Protein AF-A0A0F9CTS2-F1 (afdb_monomer_lite)

Radius of gyration: 16.95 Å; chains: 1; bounding box: 37×28×54 Å

Secondary structure (DSSP, 8-state):
------S---TTHHHHHHHHHHHTT-----EEEEEEEETTEEEEEEEEE---SHHHHHHHH-S-GGG--EEETTEEEES-SHHHHHHHHTTT-HHHHTTT--HHHHHHHHHHHHHTT--SSS--

Sequence (124 aa):
MFYDNGTKGIYIRGRWISDKQLQMGQPAPHGRFVHLYLNGTYWGQHHLMERPNASFM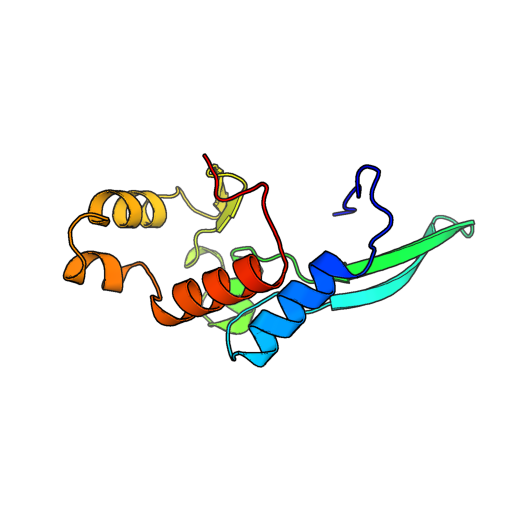ASYFGGEKEDYEALNAGTPINGDGAAWNAMVASLNDYETLQQYLDVVNYADFMLAQFYAGNNWDWLH

Foldseek 3Di:
DADDDPPDPDQCLVVVLQVQLVVLVHDGKDWDWDWDDDPNRTDGIHIGIDDPALVSCCVVVNDDSLVDWDDDPNHTPHDDCPLVVQLVVCPVPPVSNVVSDPVSSVVSSVVSCVVSPPDPPPPD

Structure (mmCIF, N/CA/C/O backbone):
data_AF-A0A0F9CTS2-F1
#
_entry.id   AF-A0A0F9CTS2-F1
#
loop_
_atom_site.group_PDB
_atom_site.id
_atom_site.type_symbol
_atom_site.label_atom_id
_atom_site.label_alt_id
_atom_site.label_comp_id
_atom_site.label_asym_id
_atom_site.label_entity_id
_atom_site.label_seq_id
_atom_site.pdbx_PDB_ins_code
_atom_site.Cartn_x
_atom_site.Cartn_y
_atom_site.Cartn_z
_atom_site.occupancy
_atom_site.B_iso_or_equiv
_atom_site.auth_seq_id
_atom_site.auth_comp_id
_atom_site.auth_asym_id
_atom_site.auth_atom_id
_atom_site.pdbx_PDB_model_num
ATOM 1 N N . MET A 1 1 ? -0.382 2.986 -14.245 1.00 38.53 1 MET A N 1
ATOM 2 C CA . MET A 1 1 ? 0.138 4.274 -13.738 1.00 38.53 1 MET A CA 1
ATOM 3 C C . MET A 1 1 ? 1.650 4.168 -13.769 1.00 38.53 1 MET A C 1
ATOM 5 O O . MET A 1 1 ? 2.165 3.237 -13.169 1.00 38.53 1 MET A O 1
ATOM 9 N N . PHE A 1 2 ? 2.333 5.015 -14.538 1.00 40.28 2 PHE A N 1
ATOM 10 C CA . PHE A 1 2 ? 3.797 5.047 -14.579 1.00 40.28 2 PHE A CA 1
ATOM 11 C C . PHE A 1 2 ? 4.272 5.980 -13.463 1.00 40.28 2 PHE A C 1
ATOM 13 O O . PHE A 1 2 ? 3.779 7.101 -13.366 1.00 40.28 2 PHE A O 1
ATOM 20 N N . TYR A 1 3 ? 5.132 5.485 -12.577 1.00 44.38 3 TYR A N 1
ATOM 21 C CA . TYR A 1 3 ? 5.661 6.241 -11.443 1.00 44.38 3 TYR A CA 1
ATOM 22 C C . TYR A 1 3 ? 6.961 6.923 -11.883 1.00 44.38 3 TYR A C 1
ATOM 24 O O . TYR A 1 3 ? 7.867 6.238 -12.360 1.00 44.38 3 TYR A O 1
ATOM 32 N N . ASP A 1 4 ? 7.046 8.249 -11.763 1.00 42.41 4 ASP A N 1
ATOM 33 C CA . ASP A 1 4 ? 8.289 8.993 -11.990 1.00 42.41 4 ASP A CA 1
ATOM 34 C C . ASP A 1 4 ? 9.128 8.971 -10.703 1.00 42.41 4 ASP A C 1
ATOM 36 O O . ASP A 1 4 ? 8.711 9.475 -9.658 1.00 42.41 4 ASP A O 1
ATOM 40 N N . ASN A 1 5 ? 10.296 8.330 -10.759 1.00 50.28 5 ASN A N 1
ATOM 41 C CA . ASN A 1 5 ? 11.233 8.249 -9.641 1.00 50.28 5 ASN A CA 1
ATOM 42 C C . ASN A 1 5 ? 12.198 9.437 -9.718 1.00 50.28 5 ASN A C 1
ATOM 44 O O . ASN A 1 5 ? 13.279 9.333 -10.301 1.00 50.28 5 ASN A O 1
ATOM 48 N N . GLY A 1 6 ? 11.823 10.558 -9.099 1.00 47.19 6 GLY A N 1
ATOM 49 C CA . GLY A 1 6 ? 12.692 11.726 -8.965 1.00 47.19 6 GLY A CA 1
ATOM 50 C C . GLY A 1 6 ? 14.098 11.360 -8.462 1.00 47.19 6 GLY A C 1
ATOM 51 O O . GLY A 1 6 ? 14.237 10.728 -7.419 1.00 47.19 6 GLY A O 1
ATOM 52 N N . THR A 1 7 ? 15.117 11.733 -9.249 1.00 45.84 7 THR A N 1
ATOM 53 C CA . THR A 1 7 ? 16.577 11.846 -8.977 1.00 45.84 7 THR A CA 1
ATOM 54 C C . THR A 1 7 ? 17.313 10.768 -8.158 1.00 45.84 7 THR A C 1
ATOM 56 O O . THR A 1 7 ? 18.518 10.891 -7.942 1.00 45.84 7 THR A O 1
ATOM 59 N N . LYS A 1 8 ? 16.677 9.671 -7.746 1.00 54.41 8 LYS A N 1
ATOM 60 C CA . LYS A 1 8 ? 17.292 8.595 -6.961 1.00 54.41 8 LYS A CA 1
ATOM 61 C C . LYS A 1 8 ? 17.053 7.270 -7.681 1.00 54.41 8 LYS A C 1
ATOM 63 O O . LYS A 1 8 ? 15.966 6.709 -7.617 1.00 54.41 8 LYS A O 1
ATOM 68 N N . GLY A 1 9 ? 18.080 6.781 -8.379 1.00 56.91 9 GLY A N 1
ATOM 69 C CA . GLY A 1 9 ? 18.058 5.594 -9.250 1.00 56.91 9 GLY A CA 1
ATOM 70 C C . GLY A 1 9 ? 17.888 4.247 -8.537 1.00 56.91 9 GLY A C 1
ATOM 71 O O . GLY A 1 9 ? 18.658 3.323 -8.778 1.00 56.91 9 GLY A O 1
ATOM 72 N N . ILE A 1 10 ? 16.904 4.118 -7.646 1.00 65.12 10 ILE A N 1
ATOM 73 C CA . ILE A 1 10 ? 16.658 2.902 -6.867 1.00 65.12 10 ILE A CA 1
ATOM 74 C C . ILE A 1 10 ? 15.326 2.289 -7.308 1.00 65.12 10 ILE A C 1
ATOM 76 O O . ILE A 1 10 ? 14.302 2.423 -6.643 1.00 65.12 10 ILE A O 1
ATOM 80 N N . TYR A 1 11 ? 15.355 1.572 -8.433 1.00 75.88 11 TYR A N 1
ATOM 81 C CA . TYR A 1 11 ? 14.192 0.920 -9.061 1.00 75.88 11 TYR A CA 1
ATOM 82 C C . TYR A 1 11 ? 13.554 -0.209 -8.229 1.00 75.88 11 TYR A C 1
ATOM 84 O O . TYR A 1 11 ? 12.519 -0.749 -8.608 1.00 75.88 11 TYR A O 1
ATOM 92 N N . ILE A 1 12 ? 14.167 -0.579 -7.102 1.00 86.75 12 ILE A N 1
ATOM 93 C CA . ILE A 1 12 ? 13.782 -1.737 -6.289 1.00 86.75 12 ILE A CA 1
ATOM 94 C C . ILE A 1 12 ? 13.014 -1.365 -5.015 1.00 86.75 12 ILE A C 1
ATOM 96 O O . ILE A 1 12 ? 12.333 -2.222 -4.467 1.00 86.75 12 ILE A O 1
ATOM 100 N N . ARG A 1 13 ? 13.078 -0.112 -4.536 1.00 85.50 13 ARG A N 1
ATOM 101 C CA . ARG A 1 13 ? 12.545 0.262 -3.206 1.00 85.50 13 ARG A CA 1
ATOM 102 C C . ARG A 1 13 ? 11.059 -0.047 -3.041 1.00 85.50 13 ARG A C 1
ATOM 104 O O . ARG A 1 13 ? 10.695 -0.729 -2.091 1.00 85.50 13 ARG A O 1
ATOM 111 N N . GLY A 1 14 ? 10.226 0.393 -3.986 1.00 85.44 14 GLY A N 1
ATOM 112 C CA . GLY A 1 14 ? 8.781 0.141 -3.925 1.00 85.44 14 GLY A CA 1
ATOM 113 C C . GLY A 1 14 ? 8.438 -1.353 -3.938 1.00 85.44 14 GLY A C 1
ATOM 114 O O . GLY A 1 14 ? 7.581 -1.803 -3.178 1.00 85.44 14 GLY A O 1
ATOM 115 N N . ARG A 1 15 ? 9.163 -2.144 -4.742 1.00 90.38 15 ARG A N 1
ATOM 116 C CA . ARG A 1 15 ? 8.994 -3.602 -4.781 1.00 90.38 15 ARG A CA 1
ATOM 117 C C . ARG A 1 15 ? 9.442 -4.259 -3.477 1.00 90.38 15 ARG A C 1
ATOM 119 O O . ARG A 1 15 ? 8.722 -5.096 -2.952 1.00 90.38 15 ARG A O 1
ATOM 126 N N . TRP A 1 16 ? 10.597 -3.857 -2.953 1.00 90.56 16 TRP A N 1
ATOM 127 C CA . TRP A 1 16 ? 11.162 -4.409 -1.725 1.00 90.56 16 TRP A CA 1
ATOM 128 C C . TRP A 1 16 ? 10.230 -4.202 -0.527 1.00 90.56 16 TRP A C 1
ATOM 130 O O . TRP A 1 16 ? 10.004 -5.149 0.216 1.00 90.56 16 TRP A O 1
ATOM 140 N N . ILE A 1 17 ? 9.644 -3.007 -0.367 1.00 91.12 17 ILE A N 1
ATOM 141 C CA . ILE A 1 17 ? 8.706 -2.728 0.736 1.00 91.12 17 ILE A CA 1
ATOM 142 C C . ILE A 1 17 ? 7.458 -3.611 0.615 1.00 91.12 17 ILE A C 1
ATOM 144 O O . ILE A 1 17 ? 7.080 -4.266 1.584 1.00 91.12 17 ILE A O 1
ATOM 148 N N . SER A 1 18 ? 6.872 -3.701 -0.586 1.00 92.75 18 SER A N 1
ATOM 149 C CA . SER A 1 18 ? 5.686 -4.540 -0.823 1.00 92.75 18 SER A CA 1
ATOM 150 C C . SER A 1 18 ? 5.976 -6.019 -0.531 1.00 92.75 18 SER A C 1
ATOM 152 O O . SER A 1 18 ? 5.202 -6.682 0.151 1.00 92.75 18 SER A O 1
ATOM 154 N N . ASP A 1 19 ? 7.134 -6.526 -0.970 1.00 94.62 19 ASP A N 1
ATOM 155 C CA . ASP A 1 19 ? 7.561 -7.905 -0.700 1.00 94.62 19 ASP A CA 1
ATOM 156 C C . ASP A 1 19 ? 7.779 -8.177 0.787 1.00 94.62 19 ASP A C 1
ATOM 158 O O . ASP A 1 19 ? 7.511 -9.280 1.258 1.00 94.62 19 ASP A O 1
ATOM 162 N N . LYS A 1 20 ? 8.263 -7.188 1.541 1.00 94.69 20 LYS A N 1
ATOM 163 C CA . LYS A 1 20 ? 8.434 -7.327 2.987 1.00 94.69 20 LYS A CA 1
ATOM 164 C C . LYS A 1 20 ? 7.100 -7.364 3.709 1.00 94.69 20 LYS A C 1
ATOM 166 O O . LYS A 1 20 ? 6.941 -8.205 4.585 1.00 94.69 20 LYS A O 1
ATOM 171 N N . GLN A 1 21 ? 6.141 -6.539 3.302 1.00 94.69 21 GLN A N 1
ATOM 172 C CA . GLN A 1 21 ? 4.791 -6.582 3.858 1.00 94.69 21 GLN A CA 1
ATOM 173 C C . GLN A 1 21 ? 4.108 -7.931 3.582 1.00 94.69 21 GLN A C 1
ATOM 175 O O . GLN A 1 21 ? 3.611 -8.558 4.515 1.00 94.69 21 GLN A O 1
ATOM 180 N N . LEU A 1 22 ? 4.239 -8.464 2.361 1.00 95.81 22 LEU A N 1
ATOM 181 C CA . LEU A 1 22 ? 3.792 -9.826 2.033 1.00 95.81 22 LEU A CA 1
ATOM 182 C C . LEU A 1 22 ? 4.491 -10.902 2.883 1.00 95.81 22 LEU A C 1
ATOM 184 O O . LEU A 1 22 ? 3.846 -11.833 3.357 1.00 95.81 22 LEU A O 1
ATOM 188 N N . GLN A 1 23 ? 5.805 -10.788 3.109 1.00 96.25 23 GLN A N 1
ATOM 189 C CA . GLN A 1 23 ? 6.568 -11.732 3.944 1.00 96.25 23 GLN A CA 1
ATOM 190 C C . GLN A 1 23 ? 6.166 -11.700 5.424 1.00 96.25 23 GLN A C 1
ATOM 192 O O . GLN A 1 23 ? 6.341 -12.706 6.108 1.00 96.25 23 GLN A O 1
ATOM 197 N N . MET A 1 24 ? 5.629 -10.579 5.909 1.00 95.94 24 MET A N 1
ATOM 198 C CA . MET A 1 24 ? 5.049 -10.465 7.253 1.00 95.94 24 MET A CA 1
ATOM 199 C C . MET A 1 24 ? 3.627 -11.050 7.330 1.00 95.94 24 MET A C 1
ATOM 201 O O . MET A 1 24 ? 3.043 -11.092 8.404 1.00 95.94 24 MET A O 1
ATOM 205 N N . GLY A 1 25 ? 3.078 -11.544 6.215 1.00 95.88 25 GLY A N 1
ATOM 206 C CA . GLY A 1 25 ? 1.721 -12.091 6.143 1.00 95.88 25 GLY A CA 1
ATOM 207 C C . GLY A 1 25 ? 0.640 -11.030 5.941 1.00 95.88 25 GLY A C 1
ATOM 208 O O . GLY A 1 25 ? -0.541 -11.352 6.025 1.00 95.88 25 GLY A O 1
ATOM 209 N N . GLN A 1 26 ? 1.035 -9.787 5.659 1.00 95.88 26 GLN A N 1
ATOM 210 C CA . GLN A 1 26 ? 0.124 -8.661 5.499 1.00 95.88 26 GLN A CA 1
ATOM 211 C C . GLN A 1 26 ? -0.261 -8.443 4.027 1.00 95.88 26 GLN A C 1
ATOM 213 O O . GLN A 1 26 ? 0.540 -8.720 3.126 1.00 95.88 26 GLN A O 1
ATOM 218 N N . PRO A 1 27 ? -1.468 -7.917 3.750 1.00 94.19 27 PRO A N 1
ATOM 219 C CA . PRO A 1 27 ? -1.892 -7.586 2.395 1.00 94.19 27 PRO A CA 1
ATOM 220 C C . PRO A 1 27 ? -1.011 -6.478 1.806 1.00 94.19 27 PRO A C 1
ATOM 222 O O . PRO A 1 27 ? -0.870 -5.400 2.380 1.00 94.19 27 PRO A O 1
ATOM 225 N N . ALA A 1 28 ? -0.449 -6.721 0.625 1.00 95.12 28 ALA A N 1
ATOM 226 C CA . ALA A 1 28 ? 0.285 -5.717 -0.135 1.00 95.12 28 ALA A CA 1
ATOM 227 C C . ALA A 1 28 ? 0.251 -6.025 -1.642 1.00 95.12 28 ALA A C 1
ATOM 229 O O . ALA A 1 28 ? -0.013 -7.163 -2.034 1.00 95.12 28 ALA A O 1
ATOM 230 N N . PRO A 1 29 ? 0.512 -5.030 -2.509 1.00 94.88 29 PRO A N 1
ATOM 231 C CA . PRO A 1 29 ? 0.499 -5.235 -3.951 1.00 94.88 29 PRO A CA 1
ATOM 232 C C . PRO A 1 29 ? 1.557 -6.232 -4.433 1.00 94.88 29 PRO A C 1
ATOM 234 O O . PRO A 1 29 ? 2.760 -6.075 -4.195 1.00 94.88 29 PRO A O 1
ATOM 237 N N . HIS A 1 30 ? 1.126 -7.197 -5.236 1.00 95.00 30 HIS A N 1
ATOM 238 C CA . HIS A 1 30 ? 2.021 -8.020 -6.029 1.00 95.00 30 HIS A CA 1
ATOM 239 C C . HIS A 1 30 ? 2.483 -7.263 -7.276 1.00 95.00 30 HIS A C 1
ATOM 241 O O . HIS A 1 30 ? 1.822 -6.368 -7.805 1.00 95.00 30 HIS A O 1
ATOM 247 N N . GLY A 1 31 ? 3.656 -7.634 -7.773 1.00 92.56 31 GLY A N 1
ATOM 248 C CA . GLY A 1 31 ? 4.282 -6.988 -8.907 1.00 92.56 31 GLY A CA 1
ATOM 249 C C . GLY A 1 31 ? 5.495 -7.751 -9.414 1.00 92.56 31 GLY A C 1
ATOM 250 O O . GLY A 1 31 ? 5.980 -8.699 -8.800 1.00 92.56 31 GLY A O 1
ATOM 251 N N . ARG A 1 32 ? 5.968 -7.358 -10.589 1.00 92.69 32 ARG A N 1
ATOM 252 C CA . ARG A 1 32 ? 7.143 -7.929 -11.245 1.00 92.69 32 ARG A CA 1
ATOM 253 C C . ARG A 1 32 ? 7.796 -6.897 -12.147 1.00 92.69 32 ARG A C 1
ATOM 255 O O . ARG A 1 32 ? 7.145 -5.969 -12.629 1.00 92.69 32 ARG A O 1
ATOM 262 N N . PHE A 1 33 ? 9.079 -7.084 -12.419 1.00 93.19 33 PHE A N 1
ATOM 263 C CA . PHE A 1 33 ? 9.767 -6.280 -13.418 1.00 93.19 33 PHE A CA 1
ATOM 264 C C . PHE A 1 33 ? 9.440 -6.763 -14.830 1.00 93.19 33 PHE A C 1
ATOM 266 O O . PHE A 1 33 ? 9.387 -7.965 -15.088 1.00 93.19 33 PHE A O 1
ATOM 273 N N . VAL A 1 34 ? 9.218 -5.817 -15.739 1.00 94.88 34 VAL A N 1
ATOM 274 C CA . VAL A 1 34 ? 8.891 -6.066 -17.148 1.00 94.88 34 VAL A CA 1
ATOM 275 C C . VAL A 1 34 ? 9.700 -5.142 -18.055 1.00 94.88 34 VAL A C 1
ATOM 277 O O . VAL A 1 34 ? 10.065 -4.042 -17.651 1.00 94.88 34 VAL A O 1
ATOM 280 N N . HIS A 1 35 ? 9.949 -5.565 -19.293 1.00 95.25 35 HIS A N 1
ATOM 281 C CA . HIS A 1 35 ? 10.498 -4.707 -20.345 1.00 95.25 35 HIS A CA 1
ATOM 282 C C . HIS A 1 35 ? 9.348 -4.088 -21.144 1.00 95.25 35 HIS A C 1
ATOM 284 O O . HIS A 1 35 ? 8.503 -4.815 -21.666 1.00 95.25 35 HIS A O 1
ATOM 290 N N . LEU A 1 36 ? 9.299 -2.756 -21.229 1.00 95.06 36 LEU A N 1
ATOM 291 C CA . LEU A 1 36 ? 8.239 -2.043 -21.941 1.00 95.06 36 LEU A CA 1
ATOM 292 C C . LEU A 1 36 ? 8.685 -1.687 -23.358 1.00 95.06 36 LEU A C 1
ATOM 294 O O . LEU A 1 36 ? 9.731 -1.070 -23.555 1.00 95.06 36 LEU A O 1
ATOM 298 N N . TYR A 1 37 ? 7.839 -2.017 -24.329 1.00 97.31 37 TYR A N 1
ATOM 299 C CA . TYR A 1 37 ? 7.945 -1.533 -25.697 1.00 97.31 37 TYR A CA 1
ATOM 300 C C . TYR A 1 37 ? 6.674 -0.759 -26.039 1.00 97.31 37 TYR A C 1
ATOM 302 O O . TYR A 1 37 ? 5.574 -1.280 -25.859 1.00 97.31 37 TYR A O 1
ATOM 310 N N . LEU A 1 38 ? 6.812 0.468 -26.539 1.00 96.06 38 LEU A N 1
ATOM 311 C CA . LEU A 1 38 ? 5.692 1.288 -26.999 1.00 96.06 38 LEU A CA 1
ATOM 312 C C . LEU A 1 38 ? 5.912 1.631 -28.472 1.00 96.06 38 LEU A C 1
ATOM 314 O O . LEU A 1 38 ? 6.944 2.196 -28.836 1.00 96.06 38 LEU A O 1
ATOM 318 N N . ASN A 1 39 ? 4.956 1.242 -29.321 1.00 97.25 39 ASN A N 1
ATOM 319 C CA . ASN A 1 39 ? 5.041 1.367 -30.782 1.00 97.25 39 ASN A CA 1
ATOM 320 C C . ASN A 1 39 ? 6.357 0.805 -31.363 1.00 97.25 39 ASN A C 1
ATOM 322 O O . ASN A 1 39 ? 6.987 1.416 -32.220 1.00 97.25 39 ASN A O 1
ATOM 326 N N . GLY A 1 40 ? 6.813 -0.342 -30.846 1.00 96.44 40 GLY A N 1
ATOM 327 C CA . GLY A 1 40 ? 8.049 -1.009 -31.279 1.00 96.44 40 GLY A CA 1
ATOM 328 C C . GLY A 1 40 ? 9.350 -0.393 -30.750 1.00 96.44 40 GLY A C 1
ATOM 329 O O . GLY A 1 40 ? 10.405 -1.008 -30.871 1.00 96.44 40 GLY A O 1
ATOM 330 N N . THR A 1 41 ? 9.300 0.776 -30.110 1.00 97.81 41 THR A N 1
ATOM 331 C CA . THR A 1 41 ? 10.466 1.375 -29.444 1.00 97.81 41 THR A CA 1
ATOM 332 C C . THR A 1 41 ? 10.604 0.814 -28.033 1.00 97.81 41 THR A C 1
ATOM 334 O O . THR A 1 41 ? 9.597 0.632 -27.353 1.00 97.81 41 THR A O 1
ATOM 337 N N . TYR A 1 42 ? 11.830 0.543 -27.576 1.00 96.75 42 TYR A N 1
ATOM 338 C CA . TYR A 1 42 ? 12.104 0.088 -26.208 1.00 96.75 42 TYR A CA 1
ATOM 339 C C . TYR A 1 42 ? 12.130 1.266 -25.225 1.00 96.75 42 TYR A C 1
ATOM 341 O O . TYR A 1 42 ? 12.813 2.258 -25.462 1.00 96.75 42 TYR A O 1
ATOM 349 N N . TRP A 1 43 ? 11.394 1.141 -24.120 1.00 95.50 43 TRP A N 1
ATOM 350 C CA . TRP A 1 43 ? 11.198 2.182 -23.099 1.00 95.50 43 TRP A CA 1
ATOM 351 C C . TRP A 1 43 ? 11.805 1.813 -21.740 1.00 95.50 43 TRP A C 1
ATOM 353 O O . TRP A 1 43 ? 11.530 2.465 -20.732 1.00 95.50 43 TRP A O 1
ATOM 363 N N . GLY A 1 44 ? 12.632 0.768 -21.691 1.00 93.06 44 GLY A N 1
ATOM 364 C CA . GLY A 1 44 ? 13.315 0.357 -20.469 1.00 93.06 44 GLY A CA 1
ATOM 365 C C . GLY A 1 44 ? 12.585 -0.720 -19.666 1.00 93.06 44 GLY A C 1
ATOM 366 O O . GLY A 1 44 ? 11.582 -1.303 -20.089 1.00 93.06 44 GLY A O 1
ATOM 367 N N . GLN A 1 45 ? 13.136 -0.985 -18.484 1.00 91.69 45 GLN A N 1
ATOM 368 C CA . GLN A 1 45 ? 12.559 -1.861 -17.472 1.00 91.69 45 GLN A CA 1
ATOM 369 C C . GLN A 1 45 ? 11.618 -1.057 -16.568 1.00 91.69 45 GLN A C 1
ATOM 371 O O . GLN A 1 45 ? 11.979 0.015 -16.091 1.00 91.69 45 GLN A O 1
ATOM 376 N N . HIS A 1 46 ? 10.435 -1.600 -16.297 1.00 91.00 46 HIS A N 1
ATOM 377 C CA . HIS A 1 46 ? 9.412 -1.000 -15.439 1.00 91.00 46 HIS A CA 1
ATOM 378 C C . HIS A 1 46 ? 8.959 -1.990 -14.370 1.00 91.00 46 HIS A C 1
ATOM 380 O O . HIS A 1 46 ? 9.048 -3.205 -14.553 1.00 91.00 46 HIS A O 1
ATOM 386 N N . HIS A 1 47 ? 8.449 -1.472 -13.255 1.00 90.62 47 HIS A N 1
ATOM 387 C CA . HIS A 1 47 ? 7.765 -2.277 -12.248 1.00 90.62 47 HIS A CA 1
ATOM 388 C C . HIS A 1 47 ? 6.266 -2.298 -12.561 1.00 90.62 47 HIS A C 1
ATOM 390 O O . HIS A 1 47 ? 5.584 -1.282 -12.437 1.00 90.62 47 HIS A O 1
ATOM 396 N N . LEU A 1 48 ? 5.760 -3.453 -12.993 1.00 92.75 48 LEU A N 1
ATOM 397 C CA . LEU A 1 48 ? 4.330 -3.691 -13.141 1.00 92.75 48 LEU A CA 1
ATOM 398 C C . LEU A 1 48 ? 3.802 -4.218 -11.812 1.00 92.75 48 LEU A C 1
ATOM 400 O O . LEU A 1 48 ? 4.255 -5.267 -11.363 1.00 92.75 48 LEU A O 1
ATOM 404 N N . MET A 1 49 ? 2.842 -3.522 -11.215 1.00 93.69 49 MET A N 1
ATOM 405 C CA . MET A 1 49 ? 2.246 -3.908 -9.939 1.00 93.69 49 MET A CA 1
ATOM 406 C C . MET A 1 49 ? 0.742 -3.677 -9.921 1.00 93.69 49 MET A C 1
ATOM 408 O O . MET A 1 49 ? 0.208 -2.884 -10.704 1.00 93.69 49 MET A O 1
ATOM 412 N N . GLU A 1 50 ? 0.082 -4.365 -9.000 1.00 95.38 50 GLU A N 1
ATOM 413 C CA . GLU A 1 50 ? -1.310 -4.123 -8.649 1.00 95.38 50 GLU A CA 1
ATOM 414 C C . GLU A 1 50 ? -1.492 -2.703 -8.101 1.00 95.38 50 GLU A C 1
ATOM 416 O O . GLU A 1 50 ? -0.586 -2.109 -7.510 1.00 95.38 50 GLU A O 1
ATOM 421 N N . ARG A 1 51 ? -2.684 -2.140 -8.304 1.00 92.44 51 ARG A N 1
ATOM 422 C CA . ARG A 1 51 ? -3.061 -0.855 -7.715 1.00 92.44 51 ARG A CA 1
ATOM 423 C C . ARG A 1 51 ? -3.865 -1.128 -6.440 1.00 92.44 51 ARG A C 1
ATOM 425 O O . ARG A 1 51 ? -4.970 -1.640 -6.583 1.00 92.44 51 ARG A O 1
ATOM 432 N N . PRO A 1 52 ? -3.378 -0.759 -5.241 1.00 91.62 52 PRO A N 1
ATOM 433 C CA . PRO A 1 52 ? -4.115 -0.957 -3.994 1.00 91.62 52 PRO A CA 1
ATOM 434 C C . PRO A 1 52 ? -5.283 0.035 -3.909 1.00 91.62 52 PRO A C 1
ATOM 436 O O . PRO A 1 52 ? -5.137 1.163 -3.449 1.00 91.62 52 PRO A O 1
ATOM 439 N N . ASN A 1 53 ? -6.433 -0.352 -4.447 1.00 94.50 53 ASN A N 1
ATOM 440 C CA . ASN A 1 53 ? -7.690 0.392 -4.393 1.00 94.50 53 ASN A CA 1
ATOM 441 C C . ASN A 1 53 ? -8.839 -0.542 -3.977 1.00 94.50 53 ASN A C 1
ATOM 443 O O . ASN A 1 53 ? -8.610 -1.710 -3.674 1.00 94.50 53 ASN A O 1
ATOM 447 N N . ALA A 1 54 ? -10.080 -0.056 -4.008 1.00 95.44 54 ALA A N 1
ATOM 448 C CA . ALA A 1 54 ? -11.243 -0.858 -3.625 1.00 95.44 54 ALA A CA 1
ATOM 449 C C . ALA A 1 54 ? -11.369 -2.177 -4.417 1.00 95.44 54 ALA A C 1
ATOM 451 O O . ALA A 1 54 ? -11.724 -3.207 -3.857 1.00 95.44 54 ALA A O 1
ATOM 452 N N . SER A 1 55 ? -11.005 -2.185 -5.706 1.00 96.00 55 SER A N 1
ATOM 453 C CA . SER A 1 55 ? -11.020 -3.410 -6.519 1.00 96.00 55 SER A CA 1
ATOM 454 C C . SER A 1 55 ? -9.953 -4.418 -6.089 1.00 96.00 55 SER A C 1
ATOM 456 O O . SER A 1 55 ? -10.210 -5.617 -6.116 1.00 96.00 55 SER A O 1
ATOM 458 N N . PHE A 1 56 ? -8.772 -3.946 -5.677 1.00 95.81 56 PHE A N 1
ATOM 459 C CA . PHE A 1 56 ? -7.765 -4.804 -5.052 1.00 95.81 56 PHE A CA 1
ATOM 460 C C . PHE A 1 56 ? -8.326 -5.414 -3.766 1.00 95.81 56 PHE A C 1
ATOM 462 O O . PHE A 1 56 ? -8.315 -6.632 -3.631 1.00 95.81 56 PHE A O 1
ATOM 469 N N . MET A 1 57 ? -8.912 -4.611 -2.878 1.00 95.81 57 MET A N 1
ATOM 470 C CA . MET A 1 57 ? -9.463 -5.126 -1.621 1.00 95.81 57 MET A CA 1
ATOM 471 C C . MET A 1 57 ? -10.532 -6.199 -1.856 1.00 95.81 57 MET A C 1
ATOM 473 O O . MET A 1 57 ? -10.396 -7.300 -1.330 1.00 95.81 57 MET A O 1
ATOM 477 N N . ALA A 1 58 ? -11.500 -5.943 -2.739 1.00 96.75 58 ALA A N 1
ATOM 478 C CA . ALA A 1 58 ? -12.523 -6.926 -3.096 1.00 96.75 58 ALA A CA 1
ATOM 479 C C . ALA A 1 58 ? -11.929 -8.237 -3.647 1.00 96.75 58 ALA A C 1
ATOM 481 O O . ALA A 1 58 ? -12.403 -9.325 -3.329 1.00 96.75 58 ALA A O 1
ATOM 482 N N . SER A 1 59 ? -10.843 -8.163 -4.426 1.00 95.94 59 SER A N 1
ATOM 483 C CA . SER A 1 59 ? -10.200 -9.362 -4.983 1.00 95.94 59 SER A CA 1
ATOM 484 C C . SER A 1 59 ? -9.479 -10.238 -3.947 1.00 95.94 59 SER A C 1
ATOM 486 O O . SER A 1 59 ? -9.373 -11.444 -4.160 1.00 95.94 59 SER A O 1
ATOM 488 N N . TYR A 1 60 ? -9.005 -9.659 -2.836 1.00 94.62 60 TYR A N 1
ATOM 489 C CA . TYR A 1 60 ? -8.259 -10.377 -1.790 1.00 94.62 60 TYR A CA 1
ATOM 490 C C . TYR A 1 60 ? -9.106 -10.723 -0.558 1.00 94.62 60 TYR A C 1
ATOM 492 O O . TYR A 1 60 ? -8.860 -11.747 0.077 1.00 94.62 60 TYR A O 1
ATOM 500 N N . PHE A 1 61 ? -10.100 -9.899 -0.229 1.00 94.94 61 PHE A N 1
ATOM 501 C CA . PHE A 1 61 ? -10.938 -10.037 0.967 1.00 94.94 61 PHE A CA 1
ATOM 502 C C . PHE A 1 61 ? -12.382 -10.467 0.654 1.00 94.94 61 PHE A C 1
ATOM 504 O O . PHE A 1 61 ? -13.136 -10.792 1.569 1.00 94.94 61 PHE A O 1
ATOM 511 N N . GLY A 1 62 ? -12.756 -10.544 -0.629 1.00 96.19 62 GLY A N 1
ATOM 512 C CA . GLY A 1 62 ? -14.115 -10.858 -1.077 1.00 96.19 62 GLY A CA 1
ATOM 513 C C . GLY A 1 62 ? -15.046 -9.644 -1.028 1.00 96.19 62 GLY A C 1
ATOM 514 O O . GLY A 1 62 ? -14.603 -8.525 -0.790 1.00 96.19 62 GLY A O 1
ATOM 515 N N . GLY A 1 63 ? -16.342 -9.863 -1.248 1.00 96.31 63 GLY A N 1
ATOM 516 C CA . GLY A 1 63 ? -17.320 -8.774 -1.366 1.00 96.31 63 GLY A CA 1
ATOM 517 C C . GLY A 1 63 ? -17.239 -8.039 -2.705 1.00 96.31 63 GLY A C 1
ATOM 518 O O . GLY A 1 63 ? -16.527 -8.457 -3.622 1.00 96.31 63 GLY A O 1
ATOM 519 N N . GLU A 1 64 ? -17.988 -6.949 -2.812 1.00 96.69 64 GLU A N 1
ATOM 520 C CA . GLU A 1 64 ? -18.013 -6.088 -3.990 1.00 96.69 64 GLU A CA 1
ATOM 521 C C . GLU A 1 64 ? -17.107 -4.873 -3.792 1.00 96.69 64 GLU A C 1
ATOM 523 O O . GLU A 1 64 ? -16.726 -4.502 -2.684 1.00 96.69 64 GLU A O 1
ATOM 528 N N . LYS A 1 65 ? -16.742 -4.211 -4.890 1.00 95.44 65 LYS A N 1
ATOM 529 C CA . LYS A 1 65 ? -15.881 -3.021 -4.841 1.00 95.44 65 LYS A CA 1
ATOM 530 C C . LYS A 1 65 ? -16.495 -1.913 -3.976 1.00 95.44 65 LYS A C 1
ATOM 532 O O . LYS A 1 65 ? -15.765 -1.173 -3.325 1.00 95.44 65 LYS A O 1
ATOM 537 N N . GLU A 1 66 ? -17.814 -1.784 -4.008 1.00 95.50 66 GLU A N 1
ATOM 538 C CA . GLU A 1 66 ? -18.588 -0.773 -3.292 1.00 95.50 66 GLU A CA 1
ATOM 539 C C . GLU A 1 66 ? -18.563 -0.970 -1.768 1.00 95.50 66 GLU A C 1
ATOM 541 O O . GLU A 1 66 ? -18.849 -0.019 -1.045 1.00 95.50 66 GLU A O 1
ATOM 546 N N . ASP A 1 67 ? -18.150 -2.148 -1.288 1.00 95.12 67 ASP A N 1
ATOM 547 C CA . ASP A 1 67 ? -17.972 -2.436 0.140 1.00 95.12 67 ASP A CA 1
ATOM 548 C C . ASP A 1 67 ? -16.667 -1.839 0.706 1.00 95.12 67 ASP A C 1
ATOM 550 O O . ASP A 1 67 ? -16.456 -1.845 1.920 1.00 95.12 67 ASP A O 1
ATOM 554 N N . TYR A 1 68 ? -15.780 -1.317 -0.153 1.00 95.31 68 TYR A N 1
ATOM 555 C CA . TYR A 1 68 ? -14.461 -0.820 0.241 1.00 95.31 68 TYR A CA 1
ATOM 556 C C . TYR A 1 68 ? -14.253 0.657 -0.084 1.00 95.31 68 TYR A C 1
ATOM 558 O O . TYR A 1 68 ? -14.461 1.125 -1.208 1.00 95.31 68 TYR A O 1
ATOM 566 N N . GLU A 1 69 ? -13.688 1.371 0.885 1.00 94.44 69 GLU A N 1
ATOM 567 C CA . GLU A 1 69 ? -13.168 2.719 0.692 1.00 94.44 69 GLU A CA 1
ATOM 568 C C . GLU A 1 69 ? -11.670 2.685 0.390 1.00 94.44 69 GLU A C 1
ATOM 570 O O . GLU A 1 69 ? -10.911 1.890 0.946 1.00 94.44 69 GLU A O 1
ATOM 575 N N . ALA A 1 70 ? -11.221 3.572 -0.494 1.00 94.00 70 ALA A N 1
ATOM 576 C CA . ALA A 1 70 ? -9.803 3.750 -0.768 1.00 94.00 70 ALA A CA 1
ATOM 577 C C . ALA A 1 70 ? -9.489 5.236 -0.879 1.00 94.00 70 ALA A C 1
ATOM 579 O O . ALA A 1 70 ? -10.212 5.988 -1.536 1.00 94.00 70 ALA A O 1
ATOM 580 N N . LEU A 1 71 ? -8.382 5.648 -0.269 1.00 92.81 71 LEU A N 1
ATOM 581 C CA . LEU A 1 71 ? -7.923 7.029 -0.255 1.00 92.81 71 LEU A CA 1
ATOM 582 C C . LEU A 1 71 ? -6.599 7.157 -1.012 1.00 92.81 71 LEU A C 1
ATOM 584 O O . LEU A 1 71 ? -5.778 6.244 -1.042 1.00 92.81 71 LEU A O 1
ATOM 588 N N . ASN A 1 72 ? -6.380 8.319 -1.616 1.00 88.31 72 ASN A N 1
ATOM 589 C CA . ASN A 1 72 ? -5.112 8.729 -2.199 1.00 88.31 72 ASN A CA 1
ATOM 590 C C . ASN A 1 72 ? -4.738 10.094 -1.618 1.00 88.31 72 ASN A C 1
ATOM 592 O O . ASN A 1 72 ? -5.455 11.067 -1.842 1.00 88.31 72 ASN A O 1
ATOM 596 N N . ALA A 1 73 ? -3.648 10.150 -0.846 1.00 85.19 73 ALA A N 1
ATOM 597 C CA . ALA A 1 73 ? -3.211 11.356 -0.136 1.00 85.19 73 ALA A CA 1
ATOM 598 C C . ALA A 1 73 ? -4.354 12.035 0.657 1.00 85.19 73 ALA A C 1
ATOM 600 O O . ALA A 1 73 ? -4.580 13.236 0.547 1.00 85.19 73 ALA A O 1
ATOM 601 N N . GLY A 1 74 ? -5.133 11.238 1.400 1.00 83.81 74 GLY A N 1
ATOM 602 C CA . GLY A 1 74 ? -6.274 11.711 2.196 1.00 83.81 74 GLY A CA 1
ATOM 603 C C . GLY A 1 74 ? -7.541 12.047 1.400 1.00 83.81 74 GLY A C 1
ATOM 604 O O . GLY A 1 74 ? -8.562 12.360 1.998 1.00 83.81 74 GLY A O 1
ATOM 605 N N . THR A 1 75 ? -7.515 11.952 0.068 1.00 90.38 75 THR A N 1
ATOM 606 C CA . THR A 1 75 ? -8.698 12.168 -0.778 1.00 90.38 75 THR A CA 1
ATOM 607 C C . THR A 1 75 ? -9.325 10.829 -1.168 1.00 90.38 75 THR A C 1
ATOM 609 O O . THR A 1 75 ? -8.612 9.985 -1.721 1.00 90.38 75 THR A O 1
ATOM 612 N N . PRO A 1 76 ? -10.633 10.608 -0.946 1.00 92.94 76 PRO A N 1
ATOM 613 C CA . PRO A 1 76 ? -11.308 9.402 -1.415 1.00 92.94 76 PRO A CA 1
ATOM 614 C C . PRO A 1 76 ? -11.177 9.231 -2.935 1.00 92.94 76 PRO A C 1
ATOM 616 O O . PRO A 1 76 ? -11.484 10.132 -3.715 1.00 92.94 76 PRO A O 1
ATOM 619 N N . ILE A 1 77 ? -10.706 8.059 -3.361 1.00 94.12 77 ILE A N 1
ATOM 620 C CA . ILE A 1 77 ? -10.735 7.599 -4.759 1.00 94.12 77 ILE A CA 1
ATOM 621 C C . ILE A 1 77 ? -11.830 6.547 -4.986 1.00 94.12 77 ILE A C 1
ATOM 623 O O . ILE A 1 77 ? -12.244 6.325 -6.125 1.00 94.12 77 ILE A O 1
ATOM 627 N N . ASN A 1 78 ? -12.290 5.901 -3.911 1.00 95.12 78 ASN A N 1
ATOM 628 C CA . ASN A 1 78 ? -13.459 5.029 -3.838 1.00 95.12 78 ASN A CA 1
ATOM 629 C C . ASN A 1 78 ? -14.131 5.244 -2.472 1.00 95.12 78 ASN A C 1
ATOM 631 O O . ASN A 1 78 ? -13.414 5.374 -1.480 1.00 95.12 78 ASN A O 1
ATOM 635 N N . GLY A 1 79 ? -15.466 5.266 -2.432 1.00 93.00 79 GLY A N 1
ATOM 636 C CA . GLY A 1 79 ? -16.228 5.617 -1.227 1.00 93.00 79 GLY A CA 1
ATOM 637 C C . GLY A 1 79 ? -16.343 7.127 -1.003 1.00 93.00 79 GLY A C 1
ATOM 638 O O . GLY A 1 79 ? -16.027 7.921 -1.896 1.00 93.00 79 GLY A O 1
ATOM 639 N N . ASP A 1 80 ? -16.805 7.512 0.185 1.00 94.19 80 ASP A N 1
ATOM 640 C CA . ASP A 1 80 ? -16.970 8.908 0.611 1.00 94.19 80 ASP A CA 1
ATOM 641 C C . ASP A 1 80 ? -15.988 9.318 1.728 1.00 94.19 80 ASP A C 1
ATOM 643 O O . ASP A 1 80 ? -15.855 10.504 2.037 1.00 94.19 80 ASP A O 1
ATOM 647 N N . GLY A 1 81 ? -15.231 8.358 2.267 1.00 93.62 81 GLY A N 1
ATOM 648 C CA . GLY A 1 81 ? -14.233 8.558 3.311 1.00 93.62 81 GLY A CA 1
ATOM 649 C C . GLY A 1 81 ? -14.819 8.551 4.722 1.00 93.62 81 GLY A C 1
ATOM 650 O O . GLY A 1 81 ? -14.120 8.933 5.666 1.00 93.62 81 GLY A O 1
ATOM 651 N N . ALA A 1 82 ? -16.081 8.153 4.897 1.00 94.62 82 ALA A N 1
ATOM 652 C CA . ALA A 1 82 ? -16.720 8.095 6.204 1.00 94.62 82 ALA A CA 1
ATOM 653 C C . ALA A 1 82 ? -15.991 7.148 7.166 1.00 94.62 82 ALA A C 1
ATOM 655 O O . ALA A 1 82 ? -15.801 7.514 8.329 1.00 94.62 82 ALA A O 1
ATOM 656 N N . ALA A 1 83 ? -15.525 5.981 6.701 1.00 92.88 83 ALA A N 1
ATOM 657 C CA . ALA A 1 83 ? -14.820 5.026 7.556 1.00 92.88 83 ALA A CA 1
ATOM 658 C C . ALA A 1 83 ? -13.466 5.585 8.018 1.00 92.88 83 ALA A C 1
ATOM 660 O O . ALA A 1 83 ? -13.103 5.459 9.188 1.00 92.88 83 ALA A O 1
ATOM 661 N N . TRP A 1 84 ? -12.752 6.283 7.130 1.00 93.19 84 TRP A N 1
ATOM 662 C CA . TRP A 1 84 ? -11.518 6.990 7.481 1.00 93.19 84 TRP A CA 1
ATOM 663 C C . TRP A 1 84 ? -11.760 8.086 8.525 1.00 93.19 84 TRP A C 1
ATOM 665 O O . TRP A 1 84 ? -11.049 8.161 9.527 1.00 93.19 84 TRP A O 1
ATOM 675 N N . ASN A 1 85 ? -12.782 8.921 8.325 1.00 94.81 85 ASN A N 1
ATOM 676 C CA . ASN A 1 85 ? -13.107 9.999 9.259 1.00 94.81 85 ASN A CA 1
ATOM 677 C C . ASN A 1 85 ? -13.514 9.459 10.637 1.00 94.81 85 ASN A C 1
ATOM 679 O O . ASN A 1 85 ? -13.108 10.020 11.656 1.00 94.81 85 ASN A O 1
ATOM 683 N N . ALA A 1 86 ? -14.271 8.359 10.673 1.00 95.19 86 ALA A N 1
ATOM 684 C CA . ALA A 1 86 ? -14.625 7.673 11.910 1.00 95.19 86 ALA A 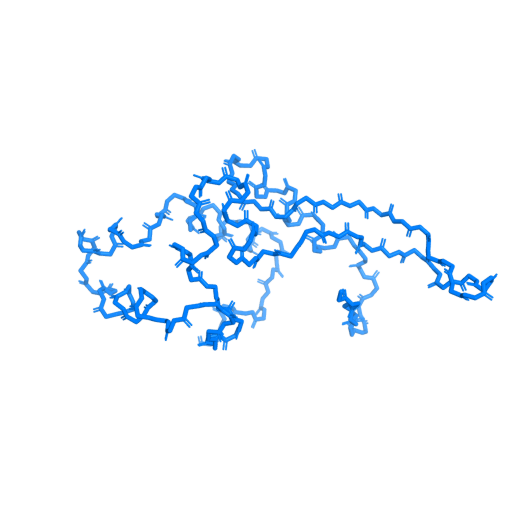CA 1
ATOM 685 C C . ALA A 1 86 ? -13.378 7.134 12.629 1.00 95.19 86 ALA A C 1
ATOM 687 O O . ALA A 1 86 ? -13.192 7.424 13.808 1.00 95.19 86 ALA A O 1
ATOM 688 N N . MET A 1 87 ? -12.473 6.459 11.909 1.00 95.44 87 MET A N 1
ATOM 689 C CA . MET A 1 87 ? -11.196 5.986 12.459 1.00 95.44 87 MET A CA 1
ATOM 690 C C . MET A 1 87 ? -10.373 7.132 13.073 1.00 95.44 87 MET A C 1
ATOM 692 O O . MET A 1 87 ? -9.889 7.015 14.198 1.00 95.44 87 MET A O 1
ATOM 696 N N . VAL A 1 88 ? -10.228 8.254 12.355 1.00 94.31 88 VAL A N 1
ATOM 697 C CA . VAL A 1 88 ? -9.469 9.427 12.825 1.00 94.31 88 VAL A CA 1
ATOM 698 C C . VAL A 1 88 ? -10.109 10.052 14.069 1.00 94.31 88 VAL A C 1
ATOM 700 O O . VAL A 1 88 ? -9.400 10.458 14.991 1.00 94.31 88 VAL A O 1
ATOM 703 N N . ALA A 1 89 ? -11.440 10.108 14.140 1.00 96.56 89 ALA A N 1
ATOM 704 C CA . ALA A 1 89 ? -12.143 10.608 15.321 1.00 96.56 89 ALA A CA 1
ATOM 705 C C . ALA A 1 89 ? -11.916 9.726 16.566 1.00 96.56 89 ALA A C 1
ATOM 707 O O . ALA A 1 89 ? -11.972 10.223 17.692 1.00 96.56 89 ALA A O 1
ATOM 708 N N . SER A 1 90 ? -11.614 8.440 16.371 1.00 96.44 90 SER A N 1
ATOM 709 C CA . SER A 1 90 ? -11.402 7.453 17.433 1.00 96.44 90 SER A CA 1
ATOM 710 C C . SER A 1 90 ? -9.954 7.335 17.922 1.00 96.44 90 SER A C 1
ATOM 712 O O . SER A 1 90 ? -9.686 6.512 18.787 1.00 96.44 90 SER A O 1
ATOM 714 N N . LEU A 1 91 ? -9.006 8.154 17.448 1.00 94.94 91 LEU A N 1
ATOM 715 C CA . LEU A 1 91 ? -7.576 8.007 17.790 1.00 94.94 91 LEU A CA 1
ATOM 716 C C . LEU A 1 91 ? -7.251 8.076 19.296 1.00 94.94 91 LEU A C 1
ATOM 718 O O . LEU A 1 91 ? -6.226 7.546 19.719 1.00 94.94 91 LEU A O 1
ATOM 722 N N . ASN A 1 92 ? -8.103 8.715 20.104 1.00 96.44 92 ASN A N 1
ATOM 723 C CA . ASN A 1 92 ? -7.930 8.810 21.561 1.00 96.44 92 ASN A CA 1
ATOM 724 C C . ASN A 1 92 ? -8.649 7.694 22.344 1.00 96.44 92 ASN A C 1
ATOM 726 O O . ASN A 1 92 ? -8.577 7.675 23.571 1.00 96.44 92 ASN A O 1
ATOM 730 N N . ASP A 1 93 ? -9.344 6.788 21.657 1.00 96.81 93 ASP A N 1
ATOM 731 C CA . ASP A 1 93 ? -10.060 5.655 22.238 1.00 96.81 93 ASP A CA 1
ATOM 732 C C . ASP A 1 93 ? -9.623 4.368 21.536 1.00 96.81 93 ASP A C 1
ATOM 734 O O . ASP A 1 93 ? -10.078 4.037 20.441 1.00 96.81 93 ASP A O 1
ATOM 738 N N . TYR A 1 94 ? -8.715 3.641 22.185 1.00 95.12 94 TYR A N 1
ATOM 739 C CA . TYR A 1 94 ? -8.118 2.440 21.614 1.00 95.12 94 TYR A CA 1
ATOM 740 C C . TYR A 1 94 ? -9.150 1.343 21.322 1.00 95.12 94 TYR A C 1
ATOM 742 O O . TYR A 1 94 ? -9.052 0.684 20.291 1.00 95.12 94 TYR A O 1
ATOM 750 N N . GLU A 1 95 ? -10.156 1.170 22.182 1.00 96.19 95 GLU A N 1
ATOM 751 C CA . GLU A 1 95 ? -11.150 0.104 22.026 1.00 96.19 95 GLU A CA 1
ATOM 752 C C . GLU A 1 95 ? -12.041 0.359 20.803 1.00 96.19 95 GLU A C 1
ATOM 754 O O . GLU A 1 95 ? -12.322 -0.554 20.023 1.00 96.19 95 GLU A O 1
ATOM 759 N N . THR A 1 96 ? -12.408 1.621 20.570 1.00 96.06 96 THR A N 1
ATOM 760 C CA . THR A 1 96 ? -13.128 2.017 19.353 1.00 96.06 96 THR A CA 1
ATOM 761 C C . THR A 1 96 ? -12.215 1.995 18.123 1.00 96.06 96 THR A C 1
ATOM 763 O O . THR A 1 96 ? -12.629 1.533 17.059 1.00 96.06 96 THR A O 1
ATOM 766 N N . LEU A 1 97 ? -10.959 2.440 18.242 1.00 96.12 97 LEU A N 1
ATOM 767 C CA . LEU A 1 97 ? -10.000 2.464 17.131 1.00 96.12 97 LEU A CA 1
ATOM 768 C C . LEU A 1 97 ? -9.771 1.071 16.531 1.00 96.12 97 LEU A C 1
ATOM 770 O O . LEU A 1 97 ? -9.695 0.937 15.311 1.00 96.12 97 LEU A O 1
ATOM 774 N N . GLN A 1 98 ? -9.707 0.034 17.369 1.00 96.19 98 GLN A N 1
ATOM 775 C CA . GLN A 1 98 ? -9.514 -1.353 16.931 1.00 96.19 98 GLN A CA 1
ATOM 776 C C . GLN A 1 98 ? -10.625 -1.875 16.006 1.00 96.19 98 GLN A C 1
ATOM 778 O O . GLN A 1 98 ? -10.408 -2.853 15.297 1.00 96.19 98 GLN A O 1
ATOM 783 N N . GLN A 1 99 ? -11.800 -1.237 15.983 1.00 95.56 99 GLN A N 1
ATOM 784 C CA . GLN A 1 99 ? -12.887 -1.605 15.067 1.00 95.56 99 GLN A CA 1
ATOM 785 C C . GLN A 1 99 ? -12.634 -1.125 13.632 1.00 95.56 99 GLN A C 1
ATOM 787 O O . GLN A 1 99 ? -13.191 -1.684 12.692 1.00 95.56 99 GLN A O 1
ATOM 792 N N . TYR A 1 100 ? -11.797 -0.098 13.467 1.00 95.06 100 TYR A N 1
ATOM 793 C CA . TYR A 1 100 ? -11.486 0.509 12.173 1.00 95.06 100 TYR A CA 1
ATOM 794 C C . TYR A 1 100 ? -10.063 0.204 11.696 1.00 95.06 100 TYR A C 1
ATOM 796 O O . TYR A 1 100 ? -9.815 0.173 10.492 1.00 95.06 100 TYR A O 1
ATOM 804 N N . LEU A 1 101 ? -9.124 0.000 12.623 1.00 95.19 101 LEU A N 1
ATOM 805 C CA . LEU A 1 101 ? -7.712 -0.203 12.324 1.00 95.19 101 LEU A CA 1
ATOM 806 C C . LEU A 1 101 ? -7.275 -1.628 12.665 1.00 95.19 101 LEU A C 1
ATOM 808 O O . LEU A 1 101 ? -7.297 -2.037 13.827 1.00 95.19 101 LEU A O 1
ATOM 812 N N . ASP A 1 102 ? -6.753 -2.340 11.667 1.00 95.44 102 ASP A N 1
ATOM 813 C CA . ASP A 1 102 ? -5.939 -3.529 11.909 1.00 95.44 102 ASP A CA 1
ATOM 814 C C . ASP A 1 102 ? -4.597 -3.105 12.525 1.00 95.44 102 ASP A C 1
ATOM 816 O O . ASP A 1 102 ? -3.658 -2.687 11.839 1.00 95.44 102 ASP A O 1
ATOM 820 N N . VAL A 1 103 ? -4.530 -3.180 1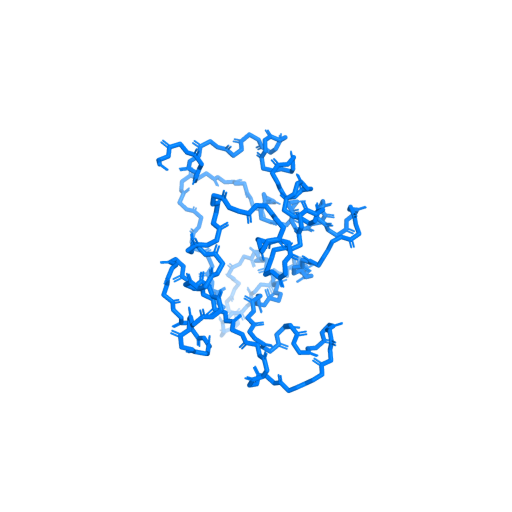3.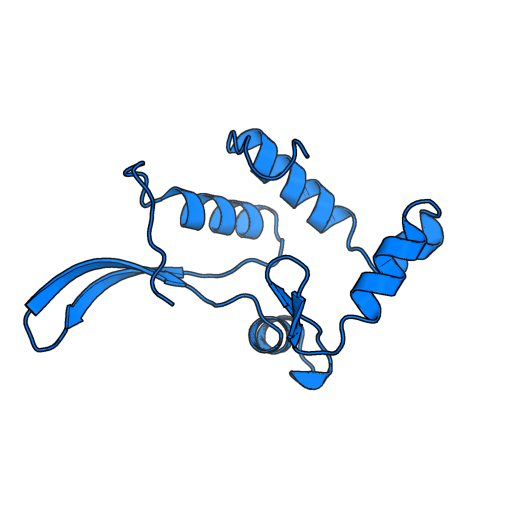856 1.00 94.94 103 VAL A N 1
ATOM 821 C CA . VAL A 1 103 ? -3.372 -2.739 14.644 1.00 94.94 103 VAL A CA 1
ATOM 822 C C . VAL A 1 103 ? -2.122 -3.564 14.331 1.00 94.94 103 VAL A C 1
ATOM 824 O O . VAL A 1 103 ? -1.018 -3.022 14.371 1.00 94.94 103 VAL A O 1
ATOM 827 N N . VAL A 1 104 ? -2.271 -4.851 14.000 1.00 96.25 104 VAL A N 1
ATOM 828 C CA . VAL A 1 104 ? -1.127 -5.725 13.699 1.00 96.25 104 VAL A CA 1
ATOM 829 C C . VAL A 1 104 ? -0.538 -5.348 12.346 1.00 96.25 104 VAL A C 1
ATOM 831 O O . VAL A 1 104 ? 0.662 -5.094 12.256 1.00 96.25 104 VAL A O 1
ATOM 834 N N . ASN A 1 105 ? -1.382 -5.206 11.321 1.00 95.50 105 ASN A N 1
ATOM 835 C CA . ASN A 1 105 ? -0.938 -4.755 10.002 1.00 95.50 105 ASN A CA 1
ATOM 836 C C . ASN A 1 105 ? -0.299 -3.361 10.064 1.00 95.50 105 ASN A C 1
ATOM 838 O O . ASN A 1 105 ? 0.752 -3.124 9.468 1.00 95.50 105 ASN A O 1
ATOM 842 N N . TYR A 1 106 ? -0.883 -2.444 10.841 1.00 94.25 106 TYR A N 1
ATOM 843 C CA . TYR A 1 106 ? -0.304 -1.120 11.043 1.00 94.25 106 TYR A CA 1
ATOM 844 C C . TYR A 1 106 ? 1.067 -1.177 11.736 1.00 94.25 106 TYR A C 1
ATOM 846 O O . TYR A 1 106 ? 2.002 -0.503 11.301 1.00 94.25 106 TYR A O 1
ATOM 854 N N . ALA A 1 107 ? 1.228 -2.001 12.776 1.00 94.62 107 ALA A N 1
ATOM 855 C CA . ALA A 1 107 ? 2.512 -2.176 13.453 1.00 94.62 107 ALA A CA 1
ATOM 856 C C . ALA A 1 107 ? 3.587 -2.750 12.512 1.00 94.62 107 ALA A C 1
ATOM 858 O O . ALA A 1 107 ? 4.698 -2.215 12.455 1.00 94.62 107 ALA A O 1
ATOM 859 N N . ASP A 1 108 ? 3.248 -3.775 11.728 1.00 95.75 108 ASP A N 1
ATOM 860 C CA . ASP A 1 108 ? 4.144 -4.370 10.731 1.00 95.75 108 ASP A CA 1
ATOM 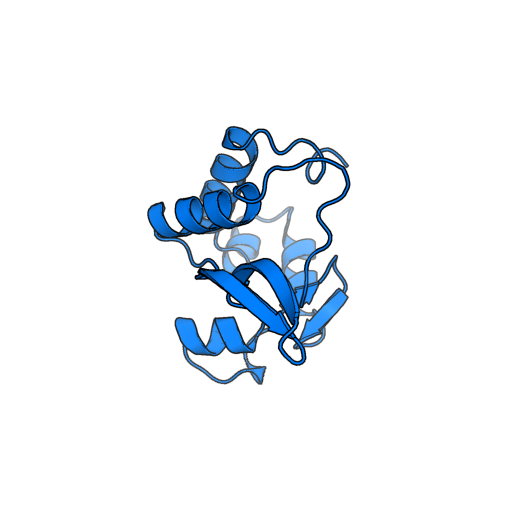861 C C . ASP A 1 108 ? 4.538 -3.359 9.646 1.00 95.75 108 ASP A C 1
ATOM 863 O O . ASP A 1 108 ? 5.717 -3.239 9.293 1.00 95.75 108 ASP A O 1
ATOM 867 N N . PHE A 1 109 ? 3.576 -2.568 9.160 1.00 92.31 109 PHE A N 1
ATOM 868 C CA . PHE A 1 109 ? 3.838 -1.467 8.236 1.00 92.31 109 PHE A CA 1
ATOM 869 C C . PHE A 1 109 ? 4.850 -0.480 8.829 1.00 92.31 109 PHE A C 1
ATOM 871 O O . PHE A 1 109 ? 5.863 -0.186 8.193 1.00 92.31 109 PHE A O 1
ATOM 878 N N . MET A 1 110 ? 4.645 -0.020 10.066 1.00 92.69 110 MET A N 1
ATOM 879 C CA . MET A 1 110 ? 5.564 0.919 10.718 1.00 92.69 110 MET A CA 1
ATOM 880 C C . MET A 1 110 ? 6.981 0.344 10.861 1.00 92.69 110 MET A C 1
ATOM 882 O O . MET A 1 110 ? 7.960 1.041 10.583 1.00 92.69 110 MET A O 1
ATOM 886 N N . LEU A 1 111 ? 7.111 -0.938 11.217 1.00 92.50 111 LEU A N 1
ATOM 887 C CA . LEU A 1 111 ? 8.407 -1.620 11.293 1.00 92.50 111 LEU A CA 1
ATOM 888 C C . LEU A 1 111 ? 9.119 -1.664 9.935 1.00 92.50 111 LEU A C 1
ATOM 890 O O . LEU A 1 111 ? 10.314 -1.360 9.858 1.00 92.50 111 LEU A O 1
ATOM 894 N N . ALA A 1 112 ? 8.401 -1.996 8.858 1.00 91.62 112 ALA A N 1
ATOM 895 C CA . ALA A 1 112 ? 8.963 -2.009 7.510 1.00 91.62 112 ALA A CA 1
ATOM 896 C C . ALA A 1 112 ? 9.438 -0.616 7.072 1.00 91.62 112 ALA A C 1
ATOM 898 O O . ALA A 1 112 ? 10.530 -0.496 6.510 1.00 91.62 112 ALA A O 1
ATOM 899 N N . GLN A 1 113 ? 8.669 0.436 7.370 1.00 88.19 113 GLN A N 1
ATOM 900 C CA . GLN A 1 113 ? 9.028 1.813 7.021 1.00 88.19 113 GLN A CA 1
ATOM 901 C C . GLN A 1 113 ? 10.278 2.290 7.774 1.00 88.19 113 GLN A C 1
ATOM 903 O O . GLN A 1 113 ? 11.187 2.849 7.151 1.00 88.19 113 GLN A O 1
ATOM 908 N N . PHE A 1 114 ? 10.375 2.009 9.080 1.00 89.19 114 PHE A N 1
ATOM 909 C CA . PHE A 1 114 ? 11.570 2.326 9.870 1.00 89.19 114 PHE A CA 1
ATOM 910 C C . PHE A 1 114 ? 12.801 1.565 9.378 1.00 89.19 114 PHE A C 1
ATOM 912 O O . PHE A 1 114 ? 13.864 2.161 9.202 1.00 89.19 114 PHE A O 1
ATOM 919 N N . TYR A 1 115 ? 12.664 0.266 9.097 1.00 89.94 115 TYR A N 1
ATOM 920 C CA . TYR A 1 115 ? 13.771 -0.535 8.575 1.00 89.94 115 TYR A CA 1
ATOM 921 C C . TYR A 1 115 ? 14.233 -0.047 7.197 1.00 89.94 115 TYR A C 1
ATOM 923 O O . TYR A 1 115 ? 15.430 -0.008 6.914 1.00 89.94 115 TYR A O 1
ATOM 931 N N . ALA A 1 116 ? 13.297 0.348 6.331 1.00 87.00 116 ALA A N 1
ATOM 932 C CA . ALA A 1 116 ? 13.603 0.843 4.993 1.00 87.00 116 ALA A CA 1
ATOM 933 C C . ALA A 1 116 ? 14.347 2.191 4.996 1.00 87.00 116 ALA A C 1
ATOM 935 O O . ALA A 1 116 ? 14.765 2.651 3.927 1.00 87.00 116 ALA A O 1
ATOM 936 N N . GLY A 1 117 ? 14.496 2.836 6.162 1.00 84.62 117 GLY A N 1
ATOM 937 C CA . GLY A 1 117 ? 15.030 4.191 6.265 1.00 84.62 117 GLY A CA 1
ATOM 938 C C . GLY A 1 117 ? 14.201 5.161 5.436 1.00 84.62 117 GLY A C 1
ATOM 939 O O . GLY A 1 117 ? 14.735 6.075 4.797 1.00 84.62 117 GLY A O 1
ATOM 940 N N . ASN A 1 118 ? 12.895 4.902 5.355 1.00 79.75 118 ASN A N 1
ATOM 941 C CA . ASN A 1 118 ? 12.001 5.895 4.828 1.00 79.75 118 ASN A CA 1
ATOM 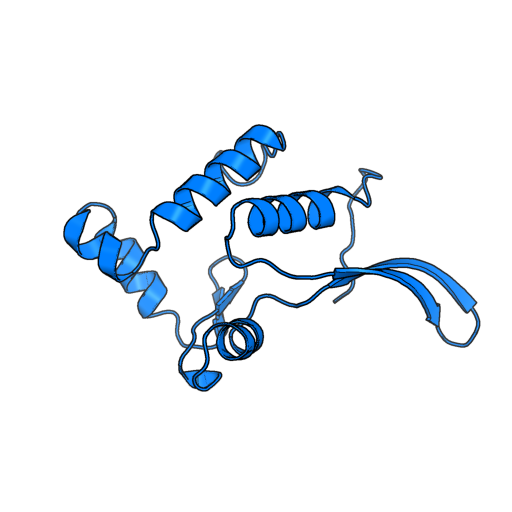942 C C . ASN A 1 118 ? 12.029 7.007 5.893 1.00 79.75 118 ASN A C 1
ATOM 944 O O . ASN A 1 118 ? 11.753 6.727 7.054 1.00 79.75 118 ASN A O 1
ATOM 948 N N . ASN A 1 119 ? 12.412 8.247 5.534 1.00 69.19 119 ASN A N 1
ATOM 949 C CA . ASN A 1 119 ? 12.440 9.406 6.454 1.00 69.19 119 ASN A CA 1
ATOM 950 C C . ASN A 1 119 ? 11.568 10.623 6.044 1.00 69.19 119 ASN A C 1
ATOM 952 O O . ASN A 1 119 ? 11.580 11.628 6.747 1.00 69.19 119 ASN A O 1
ATOM 956 N N . TRP A 1 120 ? 10.845 10.560 4.919 1.00 63.28 120 TRP A N 1
ATOM 957 C CA . TRP A 1 120 ? 10.039 11.653 4.369 1.00 63.28 120 TRP A CA 1
ATOM 958 C C . TRP A 1 120 ? 8.539 11.680 4.714 1.00 63.28 120 TRP A C 1
ATOM 960 O O . TRP A 1 120 ? 8.021 12.785 4.810 1.00 63.28 120 TRP A O 1
ATOM 970 N N . ASP A 1 121 ? 7.845 10.553 4.929 1.00 63.03 121 ASP A N 1
ATOM 971 C CA . ASP A 1 121 ? 6.370 10.583 5.062 1.00 63.03 121 ASP A CA 1
ATOM 972 C C . ASP A 1 121 ? 5.851 10.593 6.523 1.00 63.03 121 ASP A C 1
ATOM 974 O O . ASP A 1 121 ? 4.671 10.844 6.733 1.00 63.03 121 ASP A O 1
ATOM 978 N N . TRP A 1 122 ? 6.694 10.353 7.544 1.00 58.53 122 TRP A N 1
ATOM 979 C CA . TRP A 1 122 ? 6.296 10.217 8.976 1.00 58.53 122 TRP A CA 1
ATOM 980 C C . TRP A 1 122 ? 6.879 11.285 9.925 1.00 58.53 122 TRP A C 1
ATOM 982 O O . TRP A 1 122 ? 6.827 11.099 11.138 1.00 58.53 122 TRP A O 1
ATOM 992 N N . LEU A 1 123 ? 7.460 12.387 9.426 1.00 31.09 123 LEU A N 1
ATOM 993 C CA . LEU A 1 123 ? 8.000 13.486 10.262 1.00 31.09 123 LEU A CA 1
ATOM 994 C C . LEU A 1 123 ? 7.207 14.805 10.169 1.00 31.09 123 LEU A C 1
ATOM 996 O O . LEU A 1 123 ? 7.774 15.882 10.377 1.00 31.09 123 LEU A O 1
ATOM 1000 N N . HIS A 1 124 ? 5.909 14.742 9.875 1.00 40.19 124 HIS A N 1
ATOM 1001 C CA . HIS A 1 124 ? 5.036 15.916 9.802 1.00 40.19 124 HIS A CA 1
ATOM 1002 C C . HIS A 1 124 ? 3.774 15.714 10.630 1.00 40.19 124 HIS A C 1
ATOM 1004 O O . HIS A 1 124 ? 3.177 14.623 10.510 1.00 40.19 124 HIS A O 1
#

Organism: NCBI:txid412755

InterPro domains:
  IPR014867 Spore coat protein CotH/Invasin CotH2/3/7 [PF08757] (12-110)

pLDDT: mean 87.98, std 15.26, range [31.09, 97.81]